Protein AF-A0A2E2QF88-F1 (afdb_monomer_lite)

Radius of gyration: 22.51 Å; chains: 1; bounding box: 44×36×81 Å

Secondary structure (DSSP, 8-state):
----------------------S-S--EEEEEEEEEEE-TTS-EEEEEEEPP-TTTSSSEEEHHHHHHHTSTT--EEESSPEEPSSSSPEEPSEEESGGGT-EEEES------

Sequence (113 aa):
MKSFFNYLLAFLFISVFYACGDDHDHSCEECHLAVDIVNPDGSTSEIMWEMTNPATGDHDWCDSDLATVEGSGYMYTITSPLQSCCTDSTLPAGDYGPSNGYEIHCGEGHGDD

Structure (mmCIF, N/CA/C/O backbone):
data_AF-A0A2E2QF88-F1
#
_entry.id   AF-A0A2E2QF88-F1
#
loop_
_atom_site.group_PDB
_atom_site.id
_atom_site.type_symbol
_atom_site.label_atom_id
_atom_site.label_alt_id
_atom_site.label_comp_id
_atom_site.label_asym_id
_atom_site.label_entity_id
_atom_site.label_seq_id
_atom_site.pdbx_PDB_ins_code
_atom_site.Cartn_x
_atom_site.Cartn_y
_atom_site.Cartn_z
_atom_site.occupancy
_atom_site.B_iso_or_equiv
_atom_site.auth_seq_id
_atom_site.auth_comp_id
_atom_site.auth_asym_id
_atom_site.auth_atom_id
_atom_site.pdbx_PDB_model_num
ATOM 1 N N . MET A 1 1 ? -23.910 21.887 65.037 1.00 39.84 1 MET A N 1
ATOM 2 C CA . MET A 1 1 ? -23.818 22.843 63.910 1.00 39.84 1 MET A CA 1
ATOM 3 C C . MET A 1 1 ? -22.707 22.290 63.013 1.00 39.84 1 MET A C 1
ATOM 5 O O . MET A 1 1 ? -21.590 22.233 63.492 1.00 39.84 1 MET A O 1
ATOM 9 N N . LYS A 1 2 ? -22.965 21.540 61.922 1.00 43.09 2 LYS A N 1
ATOM 10 C CA . LYS A 1 2 ? -23.285 22.032 60.554 1.00 43.09 2 LYS A CA 1
ATOM 11 C C . LYS A 1 2 ? -22.507 23.338 60.301 1.00 43.09 2 LYS A C 1
ATOM 13 O O . LYS A 1 2 ? -22.786 24.302 61.000 1.00 43.09 2 LYS A O 1
ATOM 18 N N . SER A 1 3 ? -21.473 23.398 59.457 1.00 40.78 3 SER A N 1
ATOM 19 C CA . SER A 1 3 ? -21.518 23.186 57.996 1.00 40.78 3 SER A CA 1
ATOM 20 C C . SER A 1 3 ? -20.087 23.068 57.428 1.00 40.78 3 SER A C 1
ATOM 22 O O . SER A 1 3 ? -19.220 23.831 57.834 1.00 40.78 3 SER A O 1
ATOM 24 N N . PHE A 1 4 ? -19.786 22.043 56.625 1.00 53.81 4 PHE A N 1
ATOM 25 C CA . PHE A 1 4 ? -19.504 22.116 55.176 1.00 53.81 4 PHE A CA 1
ATOM 26 C C . PHE A 1 4 ? -18.455 23.156 54.736 1.00 53.81 4 PHE A C 1
ATOM 28 O O . PHE A 1 4 ? -18.801 24.303 54.471 1.00 53.81 4 PHE A O 1
ATOM 35 N N . PHE A 1 5 ? -17.214 22.710 54.518 1.00 51.28 5 PHE A N 1
ATOM 36 C CA . PHE A 1 5 ? -16.386 23.258 53.443 1.00 51.28 5 PHE A CA 1
ATOM 37 C C . PHE A 1 5 ? -15.966 22.116 52.527 1.00 51.28 5 PHE A C 1
ATOM 39 O O . PHE A 1 5 ? -15.396 21.115 52.954 1.00 51.28 5 PHE A O 1
ATOM 46 N N . ASN A 1 6 ? -16.398 22.260 51.286 1.00 44.19 6 ASN A N 1
ATOM 47 C CA . ASN A 1 6 ? -16.397 21.259 50.249 1.00 44.19 6 ASN A CA 1
ATOM 48 C C . ASN A 1 6 ? -15.173 21.453 49.355 1.00 44.19 6 ASN A C 1
ATOM 50 O O . ASN A 1 6 ? -14.883 22.572 48.952 1.00 44.19 6 ASN A O 1
ATOM 54 N N . TYR A 1 7 ? -14.594 20.311 49.000 1.00 47.38 7 TYR A N 1
ATOM 55 C CA . TYR A 1 7 ? -14.026 19.962 47.703 1.00 47.38 7 TYR A CA 1
ATOM 56 C C . TYR A 1 7 ? -12.736 20.607 47.176 1.00 47.38 7 TYR A C 1
ATOM 58 O O . TYR A 1 7 ? -12.595 21.812 47.021 1.00 47.38 7 TYR A O 1
ATOM 66 N N . LEU A 1 8 ? -11.918 19.665 46.690 1.00 48.66 8 LEU A N 1
ATOM 67 C CA . LEU A 1 8 ? -11.062 19.735 45.510 1.00 48.66 8 LEU A CA 1
ATOM 68 C C . LEU A 1 8 ? -9.796 20.591 45.625 1.00 48.66 8 LEU A C 1
ATOM 70 O O . LEU A 1 8 ? -9.778 21.761 45.262 1.00 48.66 8 LEU A O 1
ATOM 74 N N . LEU A 1 9 ? -8.677 19.926 45.921 1.00 47.94 9 LEU A N 1
ATOM 75 C CA . LEU A 1 9 ? -7.474 20.147 45.124 1.00 47.94 9 LEU A CA 1
ATOM 76 C C . LEU A 1 9 ? -7.025 18.799 44.556 1.00 47.94 9 LEU A C 1
ATOM 78 O O . LEU A 1 9 ? -6.848 17.824 45.284 1.00 47.94 9 LEU A O 1
ATOM 82 N N . ALA A 1 10 ? -6.962 18.757 43.232 1.00 51.38 10 ALA A N 1
ATOM 83 C CA . ALA A 1 10 ? -6.776 17.574 42.420 1.00 51.38 10 ALA A CA 1
ATOM 84 C C . ALA A 1 10 ? -5.387 16.949 42.626 1.00 51.38 10 ALA A C 1
ATOM 86 O O . ALA A 1 10 ? -4.366 17.601 42.422 1.00 51.38 10 ALA A O 1
ATOM 87 N N . PHE A 1 11 ? -5.361 15.659 42.965 1.00 53.22 11 PHE A N 1
ATOM 88 C CA . PHE A 1 11 ? -4.216 14.797 42.694 1.00 53.22 11 PHE A CA 1
ATOM 89 C C . PHE A 1 11 ? -4.260 14.431 41.209 1.00 53.22 11 PHE A C 1
ATOM 91 O O . PHE A 1 11 ? -5.015 13.553 40.805 1.00 53.22 11 PHE A O 1
ATOM 98 N N . LEU A 1 12 ? -3.473 15.130 40.397 1.00 52.59 12 LEU A N 1
ATOM 99 C CA . LEU A 1 12 ? -3.240 14.795 38.995 1.00 52.59 12 LEU A CA 1
ATOM 100 C C . LEU A 1 12 ? -1.741 14.533 38.823 1.00 52.59 12 LEU A C 1
ATOM 102 O O . LEU A 1 12 ? -1.010 15.298 38.206 1.00 52.59 12 LEU A O 1
ATOM 106 N N . PHE A 1 13 ? -1.278 13.431 39.418 1.00 52.50 13 PHE A N 1
ATOM 107 C CA . PHE A 1 13 ? -0.119 12.737 38.873 1.00 52.50 13 PHE A CA 1
ATOM 108 C C . PHE A 1 13 ? -0.626 12.036 37.616 1.00 52.50 13 PHE A C 1
ATOM 110 O O . PHE A 1 13 ? -1.203 10.953 37.694 1.00 52.50 13 PHE A O 1
ATOM 117 N N . ILE A 1 14 ? -0.490 12.692 36.461 1.00 51.22 14 ILE A N 1
ATOM 118 C CA . ILE A 1 14 ? -0.563 11.984 35.186 1.00 51.22 14 ILE A CA 1
ATOM 119 C C . ILE A 1 14 ? 0.698 11.132 35.145 1.00 51.22 14 ILE A C 1
ATOM 121 O O . ILE A 1 14 ? 1.769 11.576 34.735 1.00 51.22 14 ILE A O 1
ATOM 125 N N . SER A 1 15 ? 0.571 9.919 35.660 1.00 45.41 15 SER A N 1
ATOM 126 C CA . SER A 1 15 ? 1.474 8.821 35.382 1.00 45.41 15 SER A CA 1
ATOM 127 C C . SER A 1 15 ? 1.366 8.541 33.885 1.00 45.41 15 SER A C 1
ATOM 129 O O . SER A 1 15 ? 0.552 7.723 33.466 1.00 45.41 15 SER A O 1
ATOM 131 N N . VAL A 1 16 ? 2.137 9.254 33.060 1.00 50.62 16 VAL A N 1
ATOM 132 C CA . VAL A 1 16 ? 2.359 8.869 31.660 1.00 50.62 16 VAL A CA 1
ATOM 133 C C . VAL A 1 16 ? 3.311 7.673 31.682 1.00 50.62 16 VAL A C 1
ATOM 135 O O . VAL A 1 16 ? 4.493 7.777 31.383 1.00 50.62 16 VAL A O 1
ATOM 138 N N . PHE A 1 17 ? 2.789 6.544 32.146 1.00 47.22 17 PHE A N 1
ATOM 139 C CA . PHE A 1 17 ? 3.391 5.225 32.020 1.00 47.22 17 PHE A CA 1
ATOM 140 C C . PHE A 1 17 ? 2.342 4.342 31.351 1.00 47.22 17 PHE A C 1
ATOM 142 O O . PHE A 1 17 ? 1.741 3.477 31.980 1.00 47.22 17 PHE A O 1
ATOM 149 N N . TYR A 1 18 ? 2.066 4.631 30.082 1.00 45.25 18 TYR A N 1
ATOM 150 C CA . TYR A 1 18 ? 1.367 3.703 29.202 1.00 45.25 18 TYR A CA 1
ATOM 151 C C . TYR A 1 18 ? 2.180 3.565 27.917 1.00 45.25 18 TYR A C 1
ATOM 153 O O . TYR A 1 18 ? 1.844 4.133 26.889 1.00 45.25 18 TYR A O 1
ATOM 161 N N . ALA A 1 19 ? 3.330 2.911 28.058 1.00 40.91 19 ALA A N 1
ATOM 162 C CA . ALA A 1 19 ? 4.080 2.247 26.993 1.00 40.91 19 ALA A CA 1
ATOM 163 C C . ALA A 1 19 ? 5.154 1.377 27.669 1.00 40.91 19 ALA A C 1
ATOM 165 O O . ALA A 1 19 ? 6.350 1.628 27.587 1.00 40.91 19 ALA A O 1
ATOM 166 N N . CYS A 1 20 ? 4.696 0.430 28.484 1.00 48.53 20 CYS A N 1
ATOM 167 C CA . CYS A 1 20 ? 5.487 -0.716 28.909 1.00 48.53 20 CYS A CA 1
ATOM 168 C C . CYS A 1 20 ? 4.499 -1.877 29.060 1.00 48.53 20 CYS A C 1
ATOM 170 O O . CYS A 1 20 ? 3.898 -2.057 30.117 1.00 48.53 20 CYS A O 1
ATOM 172 N N . GLY A 1 21 ? 4.228 -2.552 27.948 1.00 37.22 21 GLY A N 1
ATOM 173 C CA . GLY A 1 21 ? 3.930 -3.982 27.913 1.00 37.22 21 GLY A CA 1
ATOM 174 C C . GLY A 1 21 ? 4.949 -4.531 26.919 1.00 37.22 21 GLY A C 1
ATOM 175 O O . GLY A 1 21 ? 4.968 -4.061 25.790 1.00 37.22 21 GLY A O 1
ATOM 176 N N . ASP A 1 22 ? 6.026 -5.174 27.364 1.00 40.16 22 ASP A N 1
ATOM 177 C CA . ASP A 1 22 ? 6.074 -6.618 27.634 1.00 40.16 22 ASP A CA 1
ATOM 178 C C . ASP A 1 22 ? 5.399 -7.414 26.507 1.00 40.16 22 ASP A C 1
ATOM 180 O O . ASP A 1 22 ? 4.190 -7.643 26.531 1.00 40.16 22 ASP A O 1
ATOM 184 N N . ASP A 1 23 ? 6.213 -7.767 25.506 1.00 49.47 23 ASP A N 1
ATOM 185 C CA . ASP A 1 23 ? 6.310 -9.093 24.882 1.00 49.47 23 ASP A CA 1
ATOM 186 C C . ASP A 1 23 ? 5.323 -10.139 25.431 1.00 49.47 23 ASP A C 1
ATOM 188 O O . ASP A 1 23 ? 5.680 -10.926 26.302 1.00 49.47 23 ASP A O 1
ATOM 192 N N . HIS A 1 24 ? 4.091 -10.177 24.916 1.00 42.59 24 HIS A N 1
ATOM 193 C CA . HIS A 1 24 ? 3.207 -11.348 24.962 1.00 42.59 24 HIS A CA 1
ATOM 194 C C . HIS A 1 24 ? 2.083 -11.211 23.910 1.00 42.59 24 HIS A C 1
ATOM 196 O O . HIS A 1 24 ? 1.097 -10.518 24.138 1.00 42.59 24 HIS A O 1
ATOM 202 N N . ASP A 1 25 ? 2.228 -11.917 22.782 1.00 48.72 25 ASP A N 1
ATOM 203 C CA . ASP A 1 25 ? 1.147 -12.448 21.925 1.00 48.72 25 ASP A CA 1
ATOM 204 C C . ASP A 1 25 ? 0.046 -11.486 21.417 1.00 48.72 25 ASP A C 1
ATOM 206 O O . ASP A 1 25 ? -1.129 -11.853 21.370 1.00 48.72 25 ASP A O 1
ATOM 210 N N . HIS A 1 26 ? 0.412 -10.295 20.947 1.00 52.75 26 HIS A N 1
ATOM 211 C CA . HIS A 1 26 ? -0.369 -9.612 19.911 1.00 52.75 26 HIS A CA 1
ATOM 212 C C . HIS A 1 26 ? 0.454 -9.681 18.628 1.00 52.75 26 HIS A C 1
ATOM 214 O O . HIS A 1 26 ? 1.540 -9.110 18.583 1.00 52.75 26 HIS A O 1
ATOM 220 N N . SER A 1 27 ? -0.008 -10.427 17.619 1.00 74.31 27 SER A N 1
ATOM 221 C CA . SER A 1 27 ? 0.630 -10.460 16.297 1.00 74.31 27 SER A CA 1
ATOM 222 C C . SER A 1 27 ? 0.373 -9.115 15.621 1.00 74.31 27 SER A C 1
ATOM 224 O O . SER A 1 27 ? -0.614 -8.950 14.901 1.00 74.31 27 SER A O 1
ATOM 226 N N . CYS A 1 28 ? 1.170 -8.126 16.004 1.00 86.69 28 CYS A N 1
ATOM 227 C CA . CYS A 1 28 ? 1.242 -6.827 15.371 1.00 86.69 28 CYS A CA 1
ATOM 228 C C . CYS A 1 28 ? 2.382 -6.884 14.372 1.00 86.69 28 CYS A C 1
ATOM 230 O O . CYS A 1 28 ? 3.497 -7.235 14.747 1.00 86.69 28 CYS A O 1
ATOM 232 N N . GLU A 1 29 ? 2.087 -6.551 13.128 1.00 90.94 29 GLU A N 1
ATOM 233 C CA . GLU A 1 29 ? 3.065 -6.567 12.054 1.00 90.94 29 GLU A CA 1
ATOM 234 C C . GLU A 1 29 ? 2.986 -5.251 11.280 1.00 90.94 29 GLU A C 1
ATOM 236 O O . GLU A 1 29 ? 1.898 -4.695 11.083 1.00 90.94 29 GLU A O 1
ATOM 241 N N . GLU A 1 30 ? 4.136 -4.764 10.822 1.00 91.12 30 GLU A N 1
ATOM 242 C CA . GLU A 1 30 ? 4.191 -3.702 9.821 1.00 91.12 30 GLU A CA 1
ATOM 243 C C . GLU A 1 30 ? 3.752 -4.269 8.464 1.00 91.12 30 GLU A C 1
ATOM 245 O O . GLU A 1 30 ? 4.012 -5.436 8.152 1.00 91.12 30 GLU A O 1
ATOM 250 N N . CYS A 1 31 ? 3.080 -3.445 7.657 1.00 93.12 31 CYS A N 1
ATOM 251 C CA . CYS A 1 31 ? 2.624 -3.823 6.323 1.00 93.12 31 CYS A CA 1
ATOM 252 C C . CYS A 1 31 ? 3.046 -2.791 5.276 1.00 93.12 31 CYS A C 1
ATOM 254 O O . CYS A 1 31 ? 3.002 -1.582 5.523 1.00 93.12 31 CYS A O 1
ATOM 256 N N . HIS A 1 32 ? 3.330 -3.252 4.062 1.00 94.56 32 HIS A N 1
ATOM 257 C CA . HIS A 1 32 ? 3.667 -2.392 2.934 1.00 94.56 32 HIS A CA 1
ATOM 258 C C . HIS A 1 32 ? 3.017 -2.862 1.629 1.00 94.56 32 HIS A C 1
ATOM 260 O O . HIS A 1 32 ? 2.700 -4.036 1.432 1.00 94.56 32 HIS A O 1
ATOM 266 N N . LEU A 1 33 ? 2.827 -1.913 0.711 1.00 94.62 33 LEU A N 1
ATOM 267 C CA . LEU A 1 33 ? 2.493 -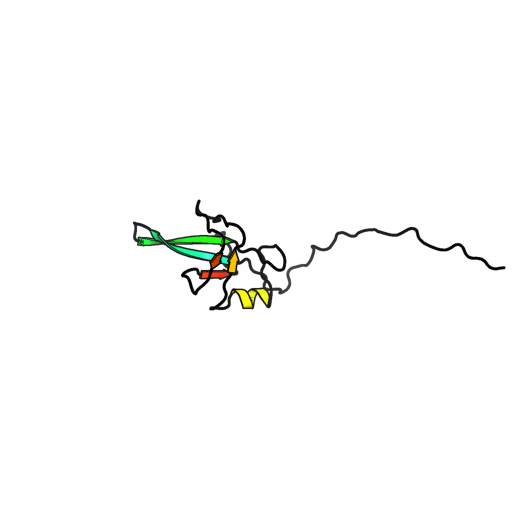2.203 -0.682 1.00 94.62 33 LEU A CA 1
ATOM 268 C C . LEU A 1 33 ? 3.773 -2.505 -1.451 1.00 94.62 33 LEU A C 1
ATOM 270 O O . LEU A 1 33 ? 4.693 -1.691 -1.397 1.00 94.62 33 LEU A O 1
ATOM 274 N N . ALA A 1 34 ? 3.799 -3.584 -2.229 1.00 93.50 34 ALA A N 1
ATOM 275 C CA . ALA A 1 34 ? 4.929 -3.947 -3.077 1.00 93.50 34 ALA A CA 1
ATOM 276 C C . ALA A 1 34 ? 4.544 -4.063 -4.558 1.00 93.50 34 ALA A C 1
ATOM 278 O O . ALA A 1 34 ? 3.414 -4.417 -4.912 1.00 93.50 34 ALA A O 1
ATOM 279 N N . VAL A 1 35 ? 5.509 -3.768 -5.431 1.00 93.88 35 VAL A N 1
ATOM 280 C CA . VAL A 1 35 ? 5.473 -4.109 -6.859 1.00 93.88 35 VAL A CA 1
ATOM 281 C C . VAL A 1 35 ? 6.832 -4.645 -7.288 1.00 93.88 35 VAL A C 1
ATOM 283 O O . VAL A 1 35 ? 7.852 -3.975 -7.113 1.00 93.88 35 VAL A O 1
ATOM 286 N N . ASP A 1 36 ? 6.812 -5.800 -7.944 1.00 91.38 36 ASP A N 1
ATOM 287 C CA . ASP A 1 36 ? 7.971 -6.393 -8.601 1.00 91.38 36 ASP A CA 1
ATOM 288 C C . ASP A 1 36 ? 8.409 -5.617 -9.850 1.00 91.38 36 ASP A C 1
ATOM 290 O O . ASP A 1 36 ? 7.620 -5.286 -10.743 1.00 91.38 36 ASP A O 1
ATOM 294 N N . ILE A 1 37 ? 9.716 -5.416 -9.974 1.00 89.31 37 ILE A N 1
ATOM 295 C CA . ILE A 1 37 ? 10.388 -4.852 -11.141 1.00 89.31 37 ILE A CA 1
ATOM 296 C C . ILE A 1 37 ? 11.411 -5.842 -11.668 1.00 89.31 37 ILE A C 1
ATOM 298 O O . ILE A 1 37 ? 12.325 -6.263 -10.965 1.00 89.31 37 ILE A O 1
ATOM 302 N N . VAL A 1 38 ? 11.303 -6.144 -12.961 1.00 91.19 38 VAL A N 1
ATOM 303 C CA . VAL A 1 38 ? 12.312 -6.924 -13.679 1.00 91.19 38 VAL A CA 1
ATOM 304 C C . VAL A 1 38 ? 13.426 -5.997 -14.159 1.00 91.19 38 VAL A C 1
ATOM 306 O O . VAL A 1 38 ? 13.216 -5.124 -15.008 1.00 91.19 38 VAL A O 1
ATOM 309 N N . ASN A 1 39 ? 14.625 -6.210 -13.635 1.00 88.12 39 ASN A N 1
ATOM 310 C CA . ASN A 1 39 ? 15.826 -5.476 -14.001 1.00 88.12 39 ASN A CA 1
ATOM 311 C C . ASN A 1 39 ? 16.349 -5.892 -15.389 1.00 88.12 39 ASN A C 1
ATOM 313 O O . ASN A 1 39 ? 16.056 -6.986 -15.881 1.00 88.12 39 ASN A O 1
ATOM 317 N N . PRO A 1 40 ? 17.191 -5.060 -16.035 1.00 91.25 40 PRO A N 1
ATOM 318 C CA . PRO A 1 40 ? 17.753 -5.371 -17.353 1.00 91.25 40 PRO A CA 1
ATOM 319 C C . PRO A 1 40 ? 18.603 -6.649 -17.407 1.00 91.25 4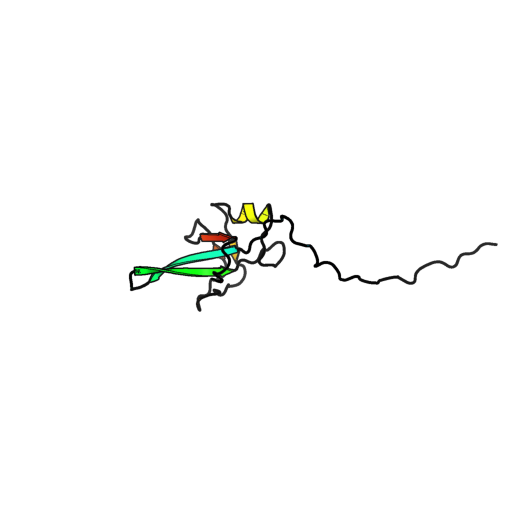0 PRO A C 1
ATOM 321 O O . PRO A 1 40 ? 18.785 -7.215 -18.484 1.00 91.25 40 PRO A O 1
ATOM 324 N N . ASP A 1 41 ? 19.147 -7.086 -16.271 1.00 91.81 41 ASP A N 1
ATOM 325 C CA . ASP A 1 41 ? 19.926 -8.321 -16.135 1.00 91.81 41 ASP A CA 1
ATOM 326 C C . ASP A 1 41 ? 19.056 -9.569 -15.891 1.00 91.81 41 ASP A C 1
ATOM 328 O O . ASP A 1 41 ? 19.582 -10.680 -15.823 1.00 91.81 41 ASP A O 1
ATOM 332 N N . GLY A 1 42 ? 17.733 -9.396 -15.810 1.00 90.19 42 GLY A N 1
ATOM 333 C CA . GLY A 1 42 ? 16.758 -10.456 -15.573 1.00 90.19 42 GLY A CA 1
ATOM 334 C C . GLY A 1 42 ? 16.522 -10.793 -14.100 1.00 90.19 42 GLY A C 1
ATOM 335 O O . GLY A 1 42 ? 15.765 -11.724 -13.834 1.00 90.19 42 GLY A O 1
ATOM 336 N N . SER A 1 43 ? 17.142 -10.078 -13.156 1.00 92.31 43 SER A N 1
ATOM 337 C CA . SER A 1 43 ? 16.786 -10.164 -11.734 1.00 92.31 43 SER A CA 1
ATOM 338 C C . SER A 1 43 ? 15.465 -9.440 -11.438 1.00 92.31 43 SER A C 1
ATOM 340 O O . SER A 1 43 ? 15.046 -8.577 -12.211 1.00 92.31 43 SER A O 1
ATOM 342 N N . THR A 1 44 ? 14.820 -9.780 -10.320 1.00 88.12 44 THR A N 1
ATOM 343 C CA . THR A 1 44 ? 13.647 -9.061 -9.801 1.00 88.12 44 THR A CA 1
ATOM 344 C C . THR A 1 44 ? 14.052 -8.229 -8.588 1.00 88.12 44 THR A C 1
ATOM 346 O O . THR A 1 44 ? 14.908 -8.639 -7.801 1.00 88.12 44 THR A O 1
ATOM 349 N N . SER A 1 45 ? 13.471 -7.047 -8.448 1.00 88.06 45 SER A N 1
ATOM 350 C CA . SER A 1 45 ? 13.563 -6.206 -7.255 1.00 88.06 45 SER A CA 1
ATOM 351 C C . SER A 1 45 ? 12.191 -5.650 -6.928 1.00 88.06 45 SER A C 1
ATOM 353 O O . SER A 1 45 ? 11.402 -5.427 -7.839 1.00 88.06 45 SER A O 1
ATOM 355 N N . GLU A 1 46 ? 11.931 -5.360 -5.663 1.00 88.81 46 GLU A N 1
ATOM 356 C CA . GLU A 1 46 ? 10.644 -4.828 -5.228 1.00 88.81 46 GLU A CA 1
ATOM 357 C C . GLU A 1 46 ? 10.746 -3.331 -4.949 1.00 88.81 46 GLU A C 1
ATOM 359 O O . GLU A 1 46 ? 11.740 -2.832 -4.411 1.00 88.81 46 GLU A O 1
ATOM 364 N N . ILE A 1 47 ? 9.701 -2.594 -5.318 1.00 92.12 47 ILE A N 1
ATOM 365 C CA . ILE A 1 47 ? 9.455 -1.267 -4.762 1.00 92.12 47 ILE A CA 1
ATOM 366 C C . ILE A 1 47 ? 8.393 -1.407 -3.691 1.00 92.12 47 ILE A C 1
ATOM 368 O O . ILE A 1 47 ? 7.289 -1.853 -3.991 1.00 92.12 47 ILE A O 1
ATOM 372 N N . MET A 1 48 ? 8.730 -0.964 -2.484 1.00 93.44 48 MET A N 1
ATOM 373 C CA . MET A 1 48 ? 7.856 -1.040 -1.319 1.00 93.44 48 MET A CA 1
ATOM 374 C C . MET A 1 48 ? 7.460 0.358 -0.833 1.00 93.44 48 MET A C 1
ATOM 376 O O . MET A 1 48 ? 8.260 1.303 -0.925 1.00 93.44 48 MET A O 1
ATOM 380 N N . TRP A 1 49 ? 6.236 0.485 -0.320 1.00 94.94 49 TRP A N 1
ATOM 381 C CA . TRP A 1 49 ? 5.696 1.682 0.329 1.00 94.94 49 TRP A CA 1
ATOM 382 C C . TRP A 1 49 ? 4.995 1.317 1.639 1.00 94.94 49 TRP A C 1
ATOM 384 O O . TRP A 1 49 ? 3.974 0.626 1.609 1.00 94.94 49 TRP A O 1
ATOM 394 N N . GLU A 1 50 ? 5.496 1.850 2.755 1.00 94.25 50 GLU A N 1
ATOM 395 C CA . GLU A 1 50 ? 4.916 1.627 4.084 1.00 94.25 50 GLU A CA 1
ATOM 396 C C . GLU A 1 50 ? 3.460 2.062 4.172 1.00 94.25 50 GLU A C 1
ATOM 398 O O . GLU A 1 50 ? 3.100 3.190 3.813 1.00 94.25 50 GLU A O 1
ATOM 403 N N . MET A 1 51 ? 2.623 1.189 4.721 1.00 94.00 51 MET A N 1
ATOM 404 C CA . MET A 1 51 ? 1.228 1.493 4.991 1.00 94.00 51 MET A CA 1
ATOM 405 C C . MET A 1 51 ? 1.084 2.013 6.416 1.00 94.00 51 MET A C 1
ATOM 407 O O . ME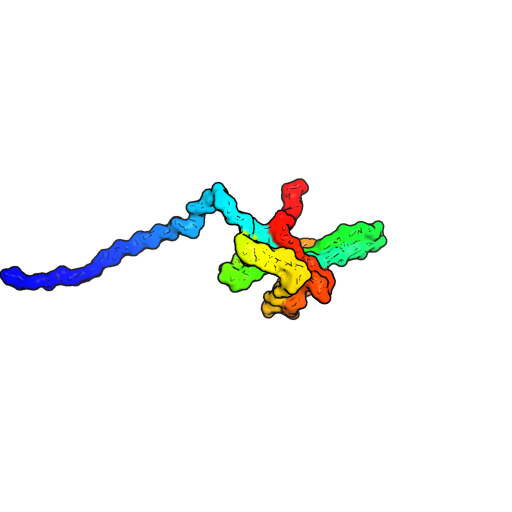T A 1 51 ? 1.549 1.411 7.376 1.00 94.00 51 MET A O 1
ATOM 411 N N . THR A 1 52 ? 0.372 3.124 6.569 1.00 94.19 52 THR A N 1
ATOM 412 C CA . THR A 1 52 ? -0.089 3.583 7.880 1.00 94.19 52 THR A CA 1
ATOM 413 C C . THR A 1 52 ? -1.471 3.001 8.148 1.00 94.19 52 THR A C 1
ATOM 415 O O . THR A 1 52 ? -2.394 3.168 7.340 1.00 94.19 52 THR A O 1
ATOM 418 N N . ASN A 1 53 ? -1.638 2.358 9.294 1.00 92.31 53 ASN A N 1
ATOM 419 C CA . ASN A 1 53 ? -2.921 1.937 9.813 1.00 92.31 53 ASN A CA 1
ATOM 420 C C . ASN A 1 53 ? -3.813 3.171 10.051 1.00 92.31 53 ASN A C 1
ATOM 422 O O . ASN A 1 53 ? -3.513 4.012 10.900 1.00 92.31 53 ASN A O 1
ATOM 426 N N . PRO A 1 54 ? -4.935 3.320 9.324 1.00 89.81 54 PRO A N 1
ATOM 427 C CA . PRO A 1 54 ? -5.782 4.503 9.430 1.00 89.81 54 PRO A CA 1
ATOM 428 C C . PRO A 1 54 ? -6.539 4.583 10.764 1.00 89.81 54 PRO A C 1
ATOM 430 O O . PRO A 1 54 ? -7.039 5.655 11.108 1.00 89.81 54 PRO A O 1
ATOM 433 N N . ALA A 1 55 ? -6.659 3.473 11.499 1.00 88.44 55 ALA A N 1
ATOM 434 C CA . ALA A 1 55 ? -7.324 3.438 12.797 1.00 88.44 55 ALA A CA 1
ATOM 435 C C . ALA A 1 55 ? -6.425 3.973 13.920 1.00 88.44 55 ALA A C 1
ATOM 437 O O . ALA A 1 55 ? -6.914 4.681 14.804 1.00 88.44 55 ALA A O 1
ATOM 438 N N . THR A 1 56 ? -5.127 3.659 13.883 1.00 88.75 56 THR A N 1
ATOM 439 C CA . THR A 1 56 ? -4.154 4.031 14.927 1.00 88.75 56 THR A CA 1
ATOM 440 C C . THR A 1 56 ? -3.293 5.233 14.538 1.00 88.75 56 THR A C 1
ATOM 442 O O . THR A 1 56 ? -2.891 6.005 15.407 1.00 88.75 56 THR A O 1
ATOM 445 N N . GLY A 1 57 ? -3.052 5.431 13.241 1.00 88.12 57 GLY A N 1
ATOM 446 C CA . GLY A 1 57 ? -2.076 6.383 12.714 1.00 88.12 57 GLY A CA 1
ATOM 447 C C . GLY A 1 57 ? -0.627 5.889 12.779 1.00 88.12 57 GLY A C 1
ATOM 448 O O . GLY A 1 57 ? 0.266 6.686 12.502 1.00 88.12 57 GLY A O 1
ATOM 449 N N . ASP A 1 58 ? -0.407 4.625 13.147 1.00 89.81 58 ASP A N 1
ATOM 450 C CA . ASP A 1 58 ? 0.906 3.969 13.215 1.00 89.81 58 ASP A CA 1
ATOM 451 C C . ASP A 1 58 ? 1.116 3.010 12.029 1.00 89.81 58 ASP A C 1
ATOM 453 O O . ASP A 1 58 ? 0.218 2.856 11.202 1.00 89.81 58 ASP A O 1
ATOM 457 N N . HIS A 1 59 ? 2.276 2.369 11.927 1.00 90.00 59 HIS A N 1
ATOM 458 C CA . HIS A 1 59 ? 2.581 1.362 10.904 1.00 90.00 59 HIS A CA 1
ATOM 459 C C . HIS A 1 59 ? 2.142 -0.056 11.294 1.00 90.00 59 HIS A C 1
ATOM 461 O O . HIS A 1 59 ? 1.950 -0.894 10.415 1.00 90.00 59 HIS A O 1
ATOM 467 N N . ASP A 1 60 ? 1.872 -0.286 12.580 1.00 90.00 60 ASP A N 1
ATOM 468 C CA . ASP A 1 60 ? 1.471 -1.593 13.094 1.00 90.00 60 ASP A CA 1
ATOM 469 C C . ASP A 1 60 ? 0.000 -1.935 12.801 1.00 90.00 60 ASP A C 1
ATOM 471 O O . ASP A 1 60 ? -0.944 -1.178 13.091 1.00 90.00 60 ASP A O 1
ATOM 475 N N . TRP A 1 61 ? -0.203 -3.147 12.292 1.00 91.31 61 TRP A N 1
ATOM 476 C CA . TRP A 1 61 ? -1.501 -3.792 12.130 1.00 91.31 61 TRP A CA 1
ATOM 477 C C . TRP A 1 61 ? -1.567 -5.002 13.050 1.00 91.31 61 TRP A C 1
ATOM 479 O O . TRP A 1 61 ? -0.770 -5.922 12.925 1.00 91.31 61 TRP A O 1
ATOM 489 N N . CYS A 1 62 ? -2.534 -5.013 13.967 1.00 89.25 62 CYS A N 1
ATOM 490 C CA . CYS A 1 62 ? -2.660 -6.059 14.979 1.00 89.25 62 CYS A CA 1
ATOM 491 C C . CYS A 1 62 ? -3.954 -6.859 14.813 1.00 89.25 62 CYS A C 1
ATOM 493 O O . CYS A 1 62 ? -4.984 -6.331 14.381 1.00 89.25 62 CYS A O 1
ATOM 495 N N . ASP A 1 63 ? -3.928 -8.119 15.243 1.00 87.88 63 ASP A N 1
ATOM 496 C CA . ASP A 1 63 ? -5.110 -8.966 15.429 1.00 87.88 63 ASP A CA 1
ATOM 497 C C . ASP A 1 63 ? -6.056 -8.980 14.202 1.00 87.88 63 ASP A C 1
ATOM 499 O O . ASP A 1 63 ? -5.704 -9.448 13.118 1.00 87.88 63 ASP A O 1
ATOM 503 N N . SER A 1 64 ? -7.292 -8.486 14.350 1.00 89.12 64 SER A N 1
ATOM 504 C CA . SER A 1 64 ? -8.288 -8.470 13.273 1.00 89.12 64 SER A CA 1
ATOM 505 C C . SER A 1 64 ? -7.955 -7.503 12.146 1.00 89.12 64 SER A C 1
ATOM 507 O O . SER A 1 64 ? -8.401 -7.719 11.017 1.00 89.12 64 SER A O 1
ATOM 509 N N . ASP A 1 65 ? -7.216 -6.438 12.449 1.00 89.75 65 ASP A N 1
ATOM 510 C CA . ASP A 1 65 ? -6.804 -5.464 11.446 1.00 89.75 65 ASP A CA 1
ATOM 511 C C . ASP A 1 65 ? -5.747 -6.104 10.544 1.00 89.75 65 ASP A C 1
ATOM 513 O O . ASP A 1 65 ? -5.888 -6.029 9.323 1.00 89.75 65 ASP A O 1
ATOM 517 N N . LEU A 1 66 ? -4.799 -6.850 11.135 1.00 90.06 66 LEU A N 1
ATOM 518 C CA . LEU A 1 66 ? -3.814 -7.660 10.411 1.00 90.06 66 LEU A CA 1
ATOM 519 C C . LEU A 1 66 ? -4.490 -8.703 9.505 1.00 90.06 66 LEU A C 1
ATOM 521 O O . LEU A 1 66 ? -4.306 -8.708 8.290 1.00 90.06 66 LEU A O 1
ATOM 525 N N . ALA A 1 67 ? -5.393 -9.513 10.064 1.00 88.69 67 ALA A N 1
ATOM 526 C CA . ALA A 1 67 ? -6.109 -10.531 9.286 1.00 88.69 67 ALA A CA 1
ATOM 527 C C . ALA A 1 67 ? -6.966 -9.941 8.145 1.00 88.69 67 ALA A C 1
ATOM 529 O O . ALA A 1 67 ? -7.286 -10.626 7.172 1.00 88.69 67 ALA A O 1
ATOM 530 N N . THR A 1 68 ? -7.388 -8.681 8.276 1.00 93.00 68 THR A N 1
ATOM 531 C CA . THR A 1 68 ? -8.153 -7.980 7.240 1.00 93.00 68 THR A CA 1
ATOM 532 C C . THR A 1 68 ? -7.247 -7.496 6.114 1.00 93.00 68 THR A C 1
ATOM 534 O O . THR A 1 68 ? -7.614 -7.652 4.947 1.00 93.00 68 THR A O 1
ATOM 537 N N . VAL A 1 69 ? -6.093 -6.914 6.448 1.00 92.69 69 VAL A N 1
ATOM 538 C CA . VAL A 1 69 ? -5.153 -6.348 5.468 1.00 92.69 69 VAL A CA 1
ATOM 539 C C . VAL A 1 69 ? -4.431 -7.429 4.660 1.00 92.69 69 VAL A C 1
ATOM 541 O O . VAL A 1 69 ? -4.272 -7.269 3.454 1.00 92.69 69 VAL A O 1
ATOM 544 N N . GLU A 1 70 ? -4.148 -8.587 5.263 1.00 89.94 70 GLU A N 1
ATOM 545 C CA . GLU A 1 70 ? -3.633 -9.786 4.572 1.00 89.94 70 GLU A CA 1
ATOM 546 C C . GLU A 1 70 ? -4.679 -10.462 3.662 1.00 89.94 70 GLU A C 1
ATOM 548 O O . GLU A 1 70 ? -4.407 -11.430 2.942 1.00 89.94 70 GLU A O 1
ATOM 553 N N . GLY A 1 71 ? -5.926 -9.988 3.689 1.00 90.56 71 GLY A N 1
ATOM 554 C CA . GLY A 1 71 ? -6.990 -10.522 2.859 1.00 90.56 71 GLY A CA 1
ATOM 555 C C . GLY A 1 71 ? -6.701 -10.322 1.369 1.00 90.56 71 GLY A C 1
ATOM 556 O O . GLY A 1 71 ? -6.545 -9.204 0.898 1.00 90.56 71 GLY A O 1
ATOM 557 N N . SER A 1 72 ? -6.780 -11.398 0.580 1.00 89.12 72 SER A N 1
ATOM 558 C CA . SER A 1 72 ? -6.548 -11.386 -0.886 1.00 89.12 72 SER A CA 1
ATOM 559 C C . SER A 1 72 ? -7.368 -10.382 -1.725 1.00 89.12 72 SER A C 1
ATOM 561 O O . SER A 1 72 ? -7.100 -10.207 -2.911 1.00 89.12 72 SER A O 1
ATOM 563 N N . GLY A 1 73 ? -8.398 -9.757 -1.149 1.00 93.31 73 GLY A N 1
ATOM 564 C CA . GLY A 1 73 ? -9.218 -8.729 -1.797 1.00 93.31 73 GLY A CA 1
ATOM 565 C C . GLY A 1 73 ? -9.117 -7.351 -1.147 1.00 93.31 73 GLY A C 1
ATOM 566 O O . GLY A 1 73 ? -9.913 -6.475 -1.488 1.00 93.31 73 GLY A O 1
ATOM 567 N N . TYR A 1 74 ? -8.213 -7.170 -0.185 1.00 95.25 74 TYR A N 1
ATOM 568 C CA . TYR A 1 74 ? -8.027 -5.898 0.492 1.00 95.25 74 TYR A CA 1
ATOM 569 C C . TYR A 1 74 ? -7.505 -4.842 -0.486 1.00 95.25 74 TYR A C 1
ATOM 571 O O . TYR A 1 74 ? -6.712 -5.128 -1.381 1.00 95.25 74 TYR A O 1
ATOM 579 N N . MET A 1 75 ? -7.978 -3.611 -0.311 1.00 96.88 75 MET A N 1
AT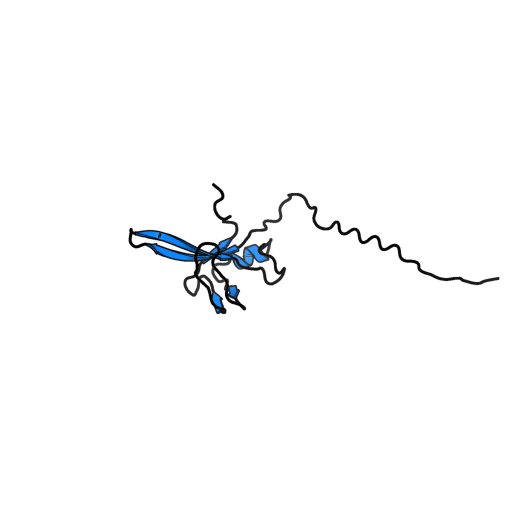OM 580 C CA . MET A 1 75 ? -7.523 -2.446 -1.059 1.00 96.88 75 MET A CA 1
ATOM 581 C C . MET A 1 75 ? -7.157 -1.361 -0.053 1.00 96.88 75 MET A C 1
ATOM 583 O O . MET A 1 75 ? -8.001 -0.949 0.744 1.00 96.88 75 MET A O 1
ATOM 587 N N . TYR A 1 76 ? -5.913 -0.900 -0.100 1.00 96.88 76 TYR A N 1
A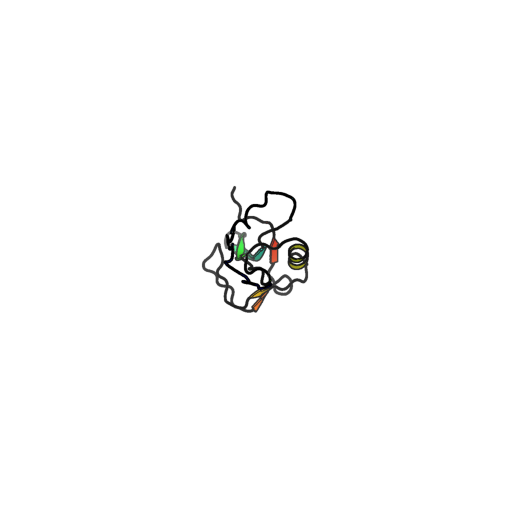TOM 588 C CA . TYR A 1 76 ? -5.411 0.183 0.727 1.00 96.88 76 TYR A CA 1
ATOM 589 C C . TYR A 1 76 ? -5.647 1.535 0.053 1.00 96.88 76 TYR A C 1
ATOM 591 O O . TYR A 1 76 ? -5.222 1.755 -1.083 1.00 96.88 76 TYR A O 1
ATOM 599 N N . THR A 1 77 ? -6.306 2.451 0.761 1.00 97.25 77 THR A N 1
ATOM 600 C CA . THR A 1 77 ? -6.561 3.811 0.275 1.00 97.25 77 THR A CA 1
ATOM 601 C C . THR A 1 77 ? -5.481 4.768 0.766 1.00 97.25 77 THR A C 1
ATOM 603 O O . THR A 1 77 ? -5.424 5.136 1.940 1.00 97.25 77 THR A O 1
ATOM 606 N N . ILE A 1 78 ? -4.682 5.265 -0.168 1.00 96.31 78 ILE A N 1
ATOM 607 C CA . ILE A 1 78 ? -3.695 6.314 0.055 1.00 96.31 78 ILE A CA 1
ATOM 608 C C . ILE A 1 78 ? -4.357 7.672 -0.175 1.00 96.31 78 ILE A C 1
ATOM 610 O O . ILE A 1 78 ? -4.799 7.986 -1.280 1.00 96.31 78 ILE A O 1
ATOM 614 N N . THR A 1 79 ? -4.391 8.517 0.854 1.00 95.31 79 THR A N 1
ATOM 615 C CA . THR A 1 79 ? -4.977 9.870 0.760 1.00 95.31 79 THR A CA 1
ATOM 616 C C . THR A 1 79 ? -3.956 10.960 0.427 1.00 95.31 79 THR A C 1
ATOM 618 O O . THR A 1 79 ? -4.332 12.029 -0.055 1.00 95.31 79 THR A O 1
ATOM 621 N N . SER A 1 80 ? -2.669 10.697 0.656 1.00 94.81 80 SER A N 1
ATOM 622 C CA . SER A 1 80 ? -1.538 11.575 0.330 1.00 94.81 80 SER A CA 1
ATOM 623 C C . SER A 1 80 ? -0.391 10.735 -0.227 1.00 94.81 80 SER A C 1
ATOM 625 O O . SER A 1 80 ? -0.212 9.629 0.267 1.00 94.81 80 SER A O 1
ATOM 627 N N . PRO A 1 81 ? 0.383 11.219 -1.218 1.00 95.56 81 PRO A N 1
ATOM 628 C CA . PRO A 1 81 ? 1.406 10.400 -1.861 1.00 95.56 81 PRO A CA 1
ATOM 629 C C . PRO A 1 81 ? 2.388 9.767 -0.868 1.00 95.56 81 PRO A C 1
ATOM 631 O O . PRO A 1 81 ? 2.880 10.460 0.024 1.00 95.56 81 PRO A O 1
ATOM 634 N N . LEU A 1 82 ? 2.699 8.486 -1.063 1.00 94.94 82 LEU A N 1
ATOM 635 C CA . LEU A 1 82 ? 3.715 7.764 -0.298 1.00 94.94 82 LEU A CA 1
ATOM 636 C C . LEU A 1 82 ? 5.048 7.787 -1.041 1.00 94.94 82 LEU A C 1
ATOM 638 O O . LEU A 1 82 ? 5.091 7.668 -2.267 1.00 94.94 82 LEU A O 1
ATOM 642 N N . GLN A 1 83 ? 6.141 7.923 -0.296 1.00 95.25 83 GLN A N 1
ATOM 643 C CA . GLN A 1 83 ? 7.481 7.693 -0.828 1.00 95.25 83 GLN A CA 1
ATOM 644 C C . GLN A 1 83 ? 7.924 6.280 -0.509 1.00 95.25 83 GLN A C 1
ATOM 646 O O . GLN A 1 83 ? 7.631 5.774 0.571 1.00 95.25 83 GLN A O 1
ATOM 651 N N . SER A 1 84 ? 8.606 5.653 -1.460 1.00 92.75 84 SER A N 1
ATOM 652 C CA . SER A 1 84 ? 9.180 4.336 -1.230 1.00 92.75 84 SER A CA 1
ATOM 653 C C . SER A 1 84 ? 10.287 4.426 -0.179 1.00 92.75 84 SER A C 1
ATOM 655 O O . SER A 1 84 ? 11.045 5.396 -0.153 1.00 92.75 84 SER A O 1
ATOM 657 N N . CYS A 1 85 ? 10.410 3.397 0.660 1.00 83.12 85 CYS A N 1
ATOM 658 C CA . CYS A 1 85 ? 11.531 3.246 1.598 1.00 83.12 85 CYS A CA 1
ATOM 659 C C . CYS A 1 85 ? 12.883 3.113 0.891 1.00 83.12 85 CYS A C 1
ATOM 661 O O . CYS A 1 85 ? 13.937 3.403 1.454 1.00 83.12 85 CYS A O 1
ATOM 663 N N . CYS A 1 86 ? 12.836 2.611 -0.340 1.00 82.25 86 CYS A N 1
ATOM 664 C CA . CYS A 1 86 ? 13.926 1.850 -0.921 1.00 82.25 86 CYS A CA 1
ATOM 665 C C . CYS A 1 86 ? 14.325 2.380 -2.308 1.00 82.25 86 CYS A C 1
ATOM 667 O O . CYS A 1 86 ? 15.367 2.017 -2.851 1.00 82.25 86 CYS A O 1
ATOM 669 N N . THR A 1 87 ? 13.522 3.285 -2.875 1.00 86.56 87 THR A N 1
ATOM 670 C CA . THR A 1 87 ? 13.778 3.961 -4.152 1.00 86.56 87 THR A CA 1
ATOM 671 C C . THR A 1 87 ? 13.279 5.410 -4.106 1.00 86.56 87 THR A C 1
ATOM 673 O O . THR A 1 87 ? 12.517 5.777 -3.219 1.00 86.56 87 THR A O 1
ATOM 676 N N . ASP A 1 88 ? 13.612 6.222 -5.113 1.00 90.94 88 ASP A N 1
ATOM 677 C CA . ASP A 1 88 ? 13.051 7.577 -5.285 1.00 90.94 88 ASP A CA 1
ATOM 678 C C . ASP A 1 88 ? 11.596 7.576 -5.819 1.00 90.94 88 ASP A C 1
ATOM 680 O O . ASP A 1 88 ? 11.089 8.592 -6.308 1.00 90.94 88 ASP A O 1
ATOM 684 N N . SER A 1 89 ? 10.920 6.424 -5.799 1.00 93.25 89 SER A N 1
ATOM 685 C CA . SER A 1 89 ? 9.596 6.258 -6.396 1.00 93.25 89 SER A CA 1
ATOM 686 C C . SER A 1 89 ? 8.487 6.752 -5.476 1.00 93.25 89 SER A C 1
ATOM 688 O O . SER A 1 89 ? 8.366 6.342 -4.322 1.00 93.25 89 SER A O 1
ATOM 690 N N . THR A 1 90 ? 7.604 7.572 -6.039 1.00 95.69 90 THR A N 1
ATOM 691 C CA . THR A 1 90 ? 6.417 8.087 -5.356 1.00 95.69 90 THR A CA 1
ATOM 692 C C . THR A 1 90 ? 5.166 7.363 -5.828 1.00 95.69 90 THR A C 1
ATOM 694 O O . THR A 1 90 ? 4.876 7.348 -7.027 1.00 95.69 90 THR A O 1
ATOM 697 N N . LEU A 1 91 ? 4.381 6.849 -4.886 1.00 96.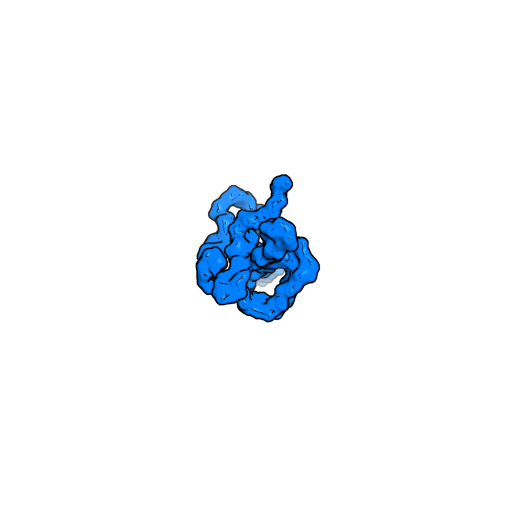06 91 LEU A N 1
ATOM 698 C CA . LEU A 1 91 ? 3.048 6.324 -5.144 1.00 96.06 91 LEU A CA 1
ATOM 699 C C . LEU A 1 91 ? 2.017 7.436 -4.896 1.00 96.06 91 LEU A C 1
ATOM 701 O O . LEU A 1 91 ? 1.951 7.961 -3.783 1.00 96.06 91 LEU A O 1
ATOM 705 N N . PRO A 1 92 ? 1.244 7.877 -5.907 1.00 97.19 92 PRO A N 1
ATOM 706 C CA . PRO A 1 92 ? 0.246 8.922 -5.709 1.00 97.19 92 PRO A CA 1
ATOM 707 C C . PRO A 1 92 ? -0.928 8.439 -4.842 1.00 97.19 92 PRO A C 1
ATOM 709 O O . PRO A 1 92 ? -1.066 7.262 -4.537 1.00 97.19 92 PRO A O 1
ATOM 712 N N . ALA A 1 93 ? -1.796 9.372 -4.448 1.00 97.31 93 ALA A N 1
ATOM 713 C CA . ALA A 1 93 ? -3.048 9.027 -3.780 1.00 97.31 93 ALA A CA 1
ATOM 714 C C . ALA A 1 93 ? -3.952 8.175 -4.693 1.00 97.31 93 ALA A C 1
ATOM 716 O O . ALA A 1 93 ? -4.061 8.448 -5.893 1.00 97.31 93 ALA A O 1
ATOM 717 N N . GLY A 1 94 ? -4.622 7.178 -4.117 1.00 97.38 94 GLY A N 1
ATOM 718 C CA . GLY A 1 94 ? -5.424 6.192 -4.840 1.00 97.38 94 GLY A CA 1
ATOM 719 C C . GLY A 1 94 ? -5.704 4.941 -4.008 1.00 97.38 94 GLY A C 1
ATOM 720 O O . GLY A 1 94 ? -5.283 4.856 -2.858 1.00 97.38 94 GLY A O 1
ATOM 721 N N . ASP A 1 95 ? -6.407 3.980 -4.605 1.00 97.69 95 ASP A N 1
ATOM 722 C CA . ASP A 1 95 ? -6.674 2.669 -4.005 1.00 97.69 95 ASP A CA 1
ATOM 723 C C . ASP A 1 95 ? -5.756 1.618 -4.631 1.00 97.69 95 ASP A C 1
ATOM 725 O O . ASP A 1 95 ? -5.696 1.505 -5.859 1.00 97.69 95 ASP A O 1
ATOM 729 N N . TYR A 1 96 ? -5.065 0.837 -3.806 1.00 97.00 96 TYR A N 1
ATOM 730 C CA . TYR A 1 96 ? -4.018 -0.094 -4.231 1.00 97.00 96 TYR A CA 1
ATOM 731 C C . TYR A 1 96 ? -4.174 -1.456 -3.566 1.00 97.00 96 TYR A C 1
ATOM 733 O O . TYR A 1 96 ? -4.543 -1.541 -2.400 1.00 97.00 96 TYR A O 1
ATOM 741 N N . GLY A 1 97 ? -3.909 -2.524 -4.308 1.00 95.19 97 GLY A N 1
ATOM 742 C CA . GLY A 1 97 ? -3.938 -3.884 -3.783 1.00 95.19 97 GLY A CA 1
ATOM 743 C C . GLY A 1 97 ? -3.926 -4.937 -4.892 1.00 95.19 97 GLY A C 1
ATOM 744 O O . GLY A 1 97 ? -3.721 -4.608 -6.068 1.00 95.19 97 GLY A O 1
ATOM 745 N N . PRO A 1 98 ? -4.229 -6.203 -4.560 1.00 91.88 98 PRO A N 1
ATOM 746 C CA . PRO A 1 98 ? -4.092 -7.323 -5.495 1.00 91.88 98 PRO A CA 1
ATOM 747 C C . PRO A 1 98 ? -4.871 -7.147 -6.804 1.00 91.88 98 PRO A C 1
ATOM 749 O O . PRO A 1 98 ? -4.484 -7.660 -7.854 1.00 91.88 98 PRO A O 1
ATOM 752 N N . SER A 1 99 ? -5.970 -6.385 -6.781 1.00 92.62 99 SER A N 1
ATOM 753 C CA . SER A 1 99 ? -6.814 -6.171 -7.962 1.00 92.62 99 SER A CA 1
ATOM 754 C C . SER A 1 99 ? -6.206 -5.258 -9.035 1.00 92.62 99 SER A C 1
ATOM 756 O O . SER A 1 99 ? -6.678 -5.278 -10.175 1.00 92.62 99 SER A O 1
ATOM 758 N N . ASN A 1 100 ? -5.180 -4.467 -8.707 1.00 94.31 100 ASN A N 1
ATOM 759 C CA . ASN A 1 100 ? -4.544 -3.535 -9.641 1.00 94.31 100 ASN A CA 1
ATOM 760 C C . ASN A 1 100 ? -3.020 -3.686 -9.740 1.00 94.31 100 ASN A C 1
ATOM 762 O O . ASN A 1 100 ? -2.345 -2.763 -10.194 1.00 94.31 100 ASN A O 1
ATOM 766 N N . GLY A 1 101 ? -2.512 -4.878 -9.413 1.00 92.19 101 GLY A N 1
ATOM 767 C CA . GLY A 1 101 ? -1.117 -5.265 -9.641 1.00 92.19 101 GLY A CA 1
ATOM 768 C C . GLY A 1 101 ? -0.156 -4.875 -8.523 1.00 92.19 101 GLY A C 1
ATOM 769 O O . GLY A 1 101 ? 1.044 -4.860 -8.767 1.00 92.19 101 GLY A O 1
ATOM 770 N N . TYR A 1 102 ? -0.681 -4.553 -7.340 1.00 95.00 102 TYR A N 1
ATOM 771 C CA . TYR A 1 102 ? 0.102 -4.339 -6.127 1.00 95.00 102 TYR A CA 1
ATOM 772 C C . TYR A 1 102 ? -0.091 -5.526 -5.197 1.00 95.00 102 TYR A C 1
ATOM 774 O O . TYR A 1 102 ? -1.180 -6.097 -5.128 1.00 95.00 102 TYR A O 1
ATOM 782 N N . GLU A 1 103 ? 0.944 -5.862 -4.453 1.00 93.38 103 GLU A N 1
ATOM 783 C CA . GLU A 1 103 ? 0.892 -6.870 -3.404 1.00 93.38 103 GLU A CA 1
ATOM 784 C C . GLU A 1 103 ? 0.920 -6.186 -2.042 1.00 93.38 103 GLU A C 1
ATOM 786 O O . GLU A 1 103 ? 1.399 -5.060 -1.920 1.00 93.38 103 GLU A O 1
ATOM 791 N N . ILE A 1 104 ? 0.341 -6.837 -1.038 1.00 92.94 104 ILE A N 1
ATOM 792 C CA . ILE A 1 104 ? 0.395 -6.377 0.346 1.00 92.94 104 ILE A CA 1
ATOM 793 C C . ILE A 1 104 ? 1.107 -7.459 1.126 1.00 92.94 104 ILE A C 1
ATOM 795 O O . ILE A 1 104 ? 0.636 -8.598 1.159 1.00 92.94 104 ILE A O 1
ATOM 799 N N . HIS A 1 105 ? 2.213 -7.076 1.743 1.00 91.62 105 HIS A N 1
ATOM 800 C CA . HIS A 1 105 ? 3.020 -7.942 2.584 1.00 91.62 105 HIS A CA 1
ATOM 801 C C . HIS A 1 105 ? 3.000 -7.380 3.996 1.00 91.62 105 HIS A C 1
ATOM 803 O O . HIS A 1 105 ? 3.057 -6.164 4.182 1.00 91.62 105 HIS A O 1
ATOM 809 N N . CYS A 1 106 ? 2.857 -8.268 4.973 1.00 91.56 106 CYS A N 1
ATOM 810 C CA . CYS A 1 106 ? 2.838 -7.937 6.389 1.00 91.56 106 CYS A CA 1
ATOM 811 C C . CYS A 1 106 ? 3.799 -8.868 7.125 1.00 91.56 106 CYS A C 1
ATOM 813 O O . CYS A 1 106 ? 3.882 -10.053 6.798 1.00 91.56 106 CYS A O 1
ATOM 815 N N . GLY A 1 107 ? 4.537 -8.337 8.097 1.00 81.25 107 GLY A N 1
ATOM 816 C CA . GLY A 1 107 ? 5.494 -9.111 8.900 1.00 81.25 107 GLY A CA 1
ATOM 817 C C . GLY A 1 107 ? 6.757 -9.531 8.143 1.00 81.25 107 GLY A C 1
ATOM 818 O O . GLY A 1 107 ? 7.611 -10.239 8.676 1.00 81.25 107 GLY A O 1
ATOM 819 N N . GLU A 1 108 ? 6.914 -9.065 6.905 1.00 69.88 108 GLU A N 1
ATOM 820 C CA . GLU A 1 108 ? 8.182 -9.093 6.191 1.00 69.88 108 GLU A CA 1
ATOM 821 C C . GLU A 1 108 ? 8.992 -7.876 6.639 1.00 69.88 108 GLU A C 1
ATOM 823 O O . GLU A 1 108 ? 8.984 -6.822 6.005 1.00 69.88 108 GLU A O 1
ATOM 828 N N . GLY A 1 109 ? 9.650 -8.002 7.795 1.00 53.91 109 GLY A N 1
ATOM 829 C CA . GLY A 1 109 ? 10.609 -6.998 8.244 1.00 53.91 109 GLY A CA 1
ATOM 830 C C . GLY A 1 109 ? 11.624 -6.739 7.133 1.00 53.91 109 GLY A C 1
ATOM 831 O O . GLY A 1 109 ? 12.140 -7.684 6.531 1.00 53.91 109 GLY A O 1
ATOM 832 N N . HIS A 1 110 ? 11.894 -5.465 6.842 1.00 52.56 110 HIS A N 1
ATOM 833 C CA . HIS A 1 110 ? 12.939 -5.077 5.898 1.00 52.56 110 HIS A CA 1
ATOM 834 C C . HIS A 1 110 ? 14.222 -5.790 6.301 1.00 52.56 110 HIS A C 1
ATOM 836 O O . HIS A 1 110 ? 14.734 -5.515 7.378 1.00 52.56 110 HIS A O 1
ATOM 842 N N . GLY A 1 111 ? 14.675 -6.744 5.481 1.00 41.00 111 GLY A N 1
ATOM 843 C CA . GLY A 1 111 ? 15.712 -7.704 5.848 1.00 41.00 111 GLY A CA 1
ATOM 844 C C . GLY A 1 111 ? 16.900 -7.069 6.571 1.00 41.00 111 GLY A C 1
ATOM 845 O O . GLY A 1 111 ? 17.803 -6.528 5.936 1.00 41.00 111 GLY A O 1
ATOM 846 N N . ASP A 1 112 ? 16.897 -7.186 7.896 1.00 45.19 112 ASP A N 1
ATOM 847 C CA . ASP A 1 112 ? 18.056 -6.995 8.753 1.00 45.19 112 ASP A CA 1
ATOM 848 C C . ASP A 1 112 ? 18.773 -8.352 8.870 1.00 45.19 112 ASP A C 1
ATOM 850 O O . ASP A 1 112 ? 18.744 -8.990 9.922 1.00 45.19 112 ASP A O 1
ATOM 854 N N . ASP A 1 113 ? 19.400 -8.800 7.777 1.00 37.41 113 ASP A N 1
ATOM 855 C CA . ASP A 1 113 ? 20.416 -9.868 7.786 1.00 37.41 113 ASP A CA 1
ATOM 856 C C . ASP A 1 113 ? 21.798 -9.310 7.390 1.00 37.41 113 ASP A C 1
ATOM 858 O O . ASP A 1 113 ? 21.931 -8.710 6.294 1.00 37.41 113 ASP A O 1
#

Foldseek 3Di:
DDDDDDDDDDPPPPPPPDPDDDDDDWPKWFKWKWAWDQDPVRDIDIFIFTDQDPVPRHRIQTDVRVVQQQDQPDWGFAPAWTATPPDRDIDGGDIDDNVPRIHMDIRPPPDPD

pLDDT: mean 79.31, std 20.43, range [37.22, 97.69]